Protein AF-A0A936WX47-F1 (afdb_monomer_lite)

Structure (mmCIF, N/CA/C/O backbone):
data_AF-A0A936WX47-F1
#
_entry.id   AF-A0A936WX47-F1
#
loop_
_atom_site.group_PDB
_atom_site.id
_atom_site.type_symbol
_atom_site.label_atom_id
_atom_site.label_alt_id
_atom_site.label_comp_id
_atom_site.label_asym_id
_atom_site.label_entity_id
_atom_site.label_seq_id
_atom_site.pdbx_PDB_ins_code
_atom_site.Cartn_x
_atom_site.Cartn_y
_atom_site.Cartn_z
_atom_site.occupancy
_atom_site.B_iso_or_equiv
_atom_site.auth_seq_id
_atom_site.auth_comp_id
_atom_site.auth_asym_id
_atom_site.auth_atom_id
_atom_site.pdbx_PDB_model_num
ATOM 1 N N . MET A 1 1 ? -29.247 -0.855 27.902 1.00 43.84 1 MET A N 1
ATOM 2 C CA . MET A 1 1 ? -28.718 0.453 27.455 1.00 43.84 1 MET A CA 1
ATOM 3 C C . MET A 1 1 ? -27.607 0.187 26.455 1.00 43.84 1 MET A C 1
ATOM 5 O O . MET A 1 1 ? -26.583 -0.351 26.853 1.00 43.84 1 MET A O 1
ATOM 9 N N . TYR A 1 2 ? -27.827 0.484 25.174 1.00 51.72 2 TYR A N 1
ATOM 10 C CA . TYR A 1 2 ? -26.779 0.402 24.157 1.00 51.72 2 TYR A CA 1
ATOM 11 C C . TYR A 1 2 ? -25.897 1.645 24.288 1.00 51.72 2 TYR A C 1
ATOM 13 O O . TYR A 1 2 ? -26.383 2.767 24.154 1.00 51.72 2 TYR A O 1
ATOM 21 N N . ARG A 1 3 ? -24.625 1.470 24.646 1.00 54.09 3 ARG A N 1
ATOM 22 C CA . ARG A 1 3 ? -23.666 2.574 24.698 1.00 54.09 3 ARG A CA 1
ATOM 23 C C . ARG A 1 3 ? -23.060 2.710 23.310 1.00 54.09 3 ARG A C 1
ATOM 25 O O . ARG A 1 3 ? -22.108 2.005 22.998 1.00 54.09 3 ARG A O 1
ATOM 32 N N .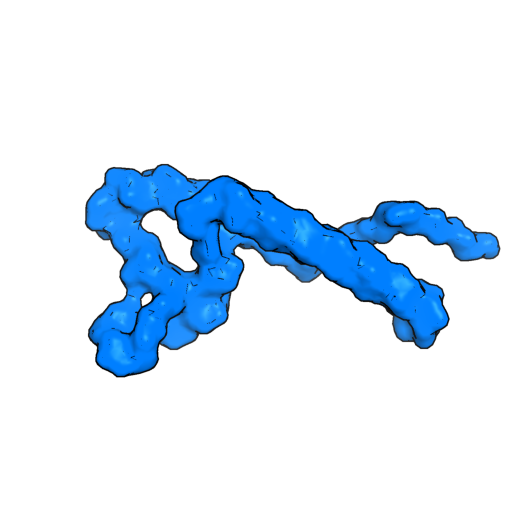 SER A 1 4 ? -23.594 3.623 22.508 1.00 58.66 4 SER A N 1
ATOM 33 C CA . SER A 1 4 ? -22.981 4.004 21.237 1.00 58.66 4 SER A CA 1
ATOM 34 C C . SER A 1 4 ? -21.645 4.680 21.542 1.00 58.66 4 SER A C 1
ATOM 36 O O . SER A 1 4 ? -21.598 5.820 22.010 1.00 58.66 4 SER A O 1
ATOM 38 N N . SER A 1 5 ? -20.544 3.953 21.367 1.00 65.38 5 SER A N 1
ATOM 39 C CA . SER A 1 5 ? -19.225 4.575 21.378 1.00 65.38 5 SER A CA 1
ATOM 40 C C . SER A 1 5 ? -19.096 5.371 20.079 1.00 65.38 5 SER A C 1
ATOM 42 O O . SER A 1 5 ? -19.239 4.776 19.014 1.00 65.38 5 SER A O 1
ATOM 44 N N . PRO A 1 6 ? -18.792 6.681 20.117 1.00 65.12 6 PRO A N 1
ATOM 45 C CA . PRO A 1 6 ? -18.569 7.464 18.898 1.00 65.12 6 PRO A CA 1
ATOM 46 C C . PRO A 1 6 ? -17.384 6.939 18.072 1.00 65.12 6 PRO A C 1
ATOM 48 O O . PRO A 1 6 ? -17.241 7.285 16.904 1.00 65.12 6 PRO A O 1
ATOM 51 N N . PHE A 1 7 ? -16.549 6.090 18.676 1.00 68.06 7 PHE A N 1
ATOM 52 C CA . PHE A 1 7 ? -15.466 5.383 18.017 1.00 68.06 7 PHE A CA 1
ATOM 53 C C . PHE A 1 7 ? -15.644 3.894 18.245 1.00 68.06 7 PHE A C 1
ATOM 55 O O . PHE A 1 7 ? -15.392 3.387 19.346 1.00 68.06 7 PHE A O 1
ATOM 62 N N . MET A 1 8 ? -16.084 3.193 17.208 1.00 71.94 8 MET A N 1
ATOM 63 C CA . MET A 1 8 ? -16.111 1.744 17.259 1.00 71.94 8 MET A CA 1
ATOM 64 C C . MET A 1 8 ? -14.703 1.187 17.078 1.00 71.94 8 MET A C 1
ATOM 66 O O . MET A 1 8 ? -13.921 1.726 16.279 1.00 71.94 8 MET A O 1
ATOM 70 N N . PRO A 1 9 ? -14.355 0.117 17.816 1.00 77.75 9 PRO A N 1
ATOM 71 C CA . PRO A 1 9 ? -13.078 -0.546 17.634 1.00 77.75 9 PRO A CA 1
ATOM 72 C C . PRO A 1 9 ? -12.948 -1.008 16.181 1.00 77.75 9 PRO A C 1
ATOM 74 O O . PRO A 1 9 ? -13.880 -1.556 15.593 1.00 77.75 9 PRO A O 1
ATOM 77 N N . LEU A 1 10 ? -11.776 -0.772 15.588 1.00 80.62 10 LEU A N 1
ATOM 78 C CA . LEU A 1 10 ? -11.481 -1.273 14.249 1.00 80.62 10 LEU A CA 1
ATOM 79 C C . LEU A 1 10 ? -11.531 -2.800 14.264 1.00 80.62 10 LEU A C 1
ATOM 81 O O . LEU A 1 10 ? -10.953 -3.435 15.153 1.00 80.62 10 LEU A O 1
ATOM 85 N N . THR A 1 11 ? -12.172 -3.382 13.253 1.00 84.69 11 THR A N 1
ATOM 86 C CA . THR A 1 11 ? -12.174 -4.834 13.080 1.00 84.69 11 THR A CA 1
ATOM 87 C C . THR A 1 11 ? -10.734 -5.341 12.901 1.00 84.69 11 THR A C 1
ATOM 89 O O . THR A 1 11 ? -9.873 -4.608 12.391 1.00 84.69 11 THR A O 1
ATOM 92 N N . PRO A 1 12 ? -10.434 -6.595 13.290 1.00 86.69 12 PRO A N 1
ATOM 93 C CA . PRO A 1 12 ? -9.096 -7.165 13.122 1.00 86.69 12 PRO A CA 1
ATOM 94 C C . PRO A 1 12 ? -8.583 -7.077 11.676 1.00 86.69 12 PRO A C 1
ATOM 96 O O . PRO A 1 12 ? -7.416 -6.768 11.452 1.00 86.69 12 PRO A O 1
ATOM 99 N N . VAL A 1 13 ? -9.474 -7.266 10.695 1.00 87.25 13 VAL A N 1
ATOM 100 C CA . VAL A 1 13 ? -9.157 -7.165 9.262 1.00 87.25 13 VAL A CA 1
ATOM 101 C C . VAL A 1 13 ? -8.673 -5.762 8.900 1.00 87.25 13 VAL A C 1
ATOM 103 O O . VAL A 1 13 ? -7.607 -5.611 8.312 1.00 87.25 13 VAL A O 1
ATOM 106 N N . VAL A 1 14 ? -9.410 -4.724 9.301 1.00 85.69 14 VAL A N 1
ATOM 107 C CA . VAL A 1 14 ? -9.063 -3.327 8.995 1.00 85.69 14 VAL A CA 1
ATOM 108 C C . VAL A 1 14 ? -7.748 -2.935 9.651 1.00 85.69 14 VAL A C 1
ATOM 110 O O . VAL A 1 14 ? -6.901 -2.303 9.021 1.00 85.69 14 VAL A O 1
ATOM 113 N N . LYS A 1 15 ? -7.543 -3.349 10.905 1.00 87.00 15 LYS A N 1
ATOM 114 C CA . LYS A 1 15 ? -6.281 -3.116 11.608 1.00 87.00 15 LYS A CA 1
ATOM 115 C C . LYS A 1 15 ? -5.103 -3.737 10.847 1.00 87.00 15 LYS A C 1
ATOM 117 O O . LYS A 1 15 ? -4.096 -3.062 10.649 1.00 87.00 15 LYS A O 1
ATOM 122 N N . ASN A 1 16 ? -5.243 -4.973 10.371 1.00 91.00 16 ASN A N 1
ATOM 123 C CA . ASN A 1 16 ? -4.201 -5.647 9.595 1.00 91.00 16 ASN A CA 1
ATOM 124 C C . ASN A 1 16 ? -3.944 -4.970 8.243 1.00 91.00 16 ASN A C 1
ATOM 126 O O . ASN A 1 16 ? -2.790 -4.855 7.841 1.00 91.00 16 ASN A O 1
ATOM 130 N N . LEU A 1 17 ? -4.985 -4.470 7.570 1.00 90.38 17 LEU A N 1
ATOM 131 C CA . LEU A 1 17 ? -4.833 -3.708 6.326 1.00 90.38 17 LEU A CA 1
ATOM 132 C C . LEU A 1 17 ? -4.055 -2.405 6.549 1.00 90.38 17 LEU A C 1
ATOM 134 O O . LEU A 1 17 ? -3.141 -2.102 5.787 1.00 90.38 17 LEU A O 1
ATOM 138 N N . ILE A 1 18 ? -4.360 -1.662 7.617 1.00 90.19 18 ILE A N 1
ATOM 139 C CA . ILE A 1 18 ? -3.621 -0.442 7.978 1.00 90.19 18 ILE A CA 1
ATOM 140 C C . ILE 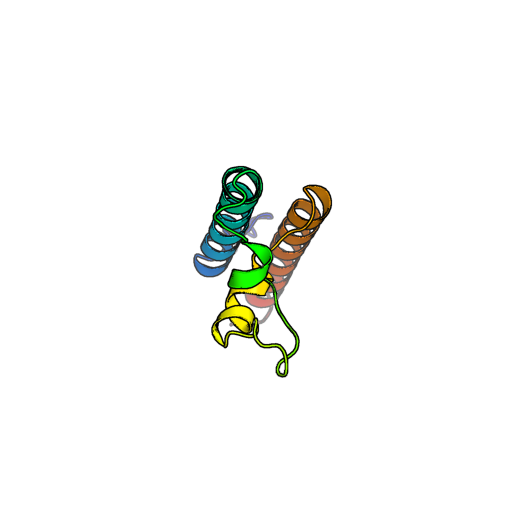A 1 18 ? -2.153 -0.771 8.270 1.00 90.19 18 ILE A C 1
ATOM 142 O O . ILE A 1 18 ? -1.259 -0.121 7.729 1.00 90.19 18 ILE A O 1
ATOM 146 N N . ILE A 1 19 ? -1.894 -1.803 9.080 1.00 91.44 19 ILE A N 1
ATOM 147 C CA . ILE A 1 19 ? -0.529 -2.254 9.385 1.00 91.44 19 ILE A CA 1
ATOM 148 C C . ILE A 1 19 ? 0.210 -2.631 8.095 1.00 91.44 19 ILE A C 1
ATOM 150 O O . ILE A 1 19 ? 1.331 -2.176 7.881 1.00 91.44 19 ILE A O 1
ATOM 154 N N . GLY A 1 20 ? -0.426 -3.407 7.214 1.00 91.62 20 GLY A N 1
ATOM 155 C CA . GLY A 1 20 ? 0.139 -3.810 5.928 1.00 91.62 20 GLY A CA 1
ATOM 156 C C . GLY A 1 20 ? 0.524 -2.616 5.058 1.00 91.62 20 GLY A C 1
ATOM 157 O O . GLY A 1 20 ? 1.648 -2.565 4.564 1.00 91.62 20 GLY A O 1
ATOM 158 N N . ASN A 1 21 ? -0.357 -1.620 4.938 1.00 91.81 21 ASN A N 1
ATOM 159 C CA . ASN A 1 21 ? -0.093 -0.409 4.160 1.00 91.81 21 ASN A CA 1
ATOM 160 C C . ASN A 1 21 ? 1.108 0.382 4.691 1.00 91.81 21 ASN A C 1
ATOM 162 O O . ASN A 1 21 ? 1.962 0.809 3.913 1.00 91.81 21 ASN A O 1
ATOM 166 N N . VAL A 1 22 ? 1.211 0.541 6.014 1.00 90.88 22 VAL A N 1
ATOM 167 C CA . VAL A 1 22 ? 2.351 1.231 6.634 1.00 90.88 22 VAL A CA 1
ATOM 168 C C . VAL A 1 22 ? 3.646 0.444 6.425 1.00 90.88 22 VAL A C 1
ATOM 170 O O . VAL A 1 22 ? 4.653 1.027 6.028 1.00 90.88 22 VAL A O 1
ATOM 173 N N . LEU A 1 23 ? 3.635 -0.876 6.636 1.00 92.88 23 LEU A N 1
ATOM 174 C CA . LEU A 1 23 ? 4.823 -1.719 6.461 1.00 92.88 23 LEU A CA 1
ATOM 175 C C . LEU A 1 23 ? 5.315 -1.739 5.010 1.00 92.88 23 LEU A C 1
ATOM 177 O O . LEU A 1 23 ? 6.511 -1.576 4.772 1.00 92.88 23 LEU A O 1
ATOM 181 N N . PHE A 1 24 ? 4.412 -1.881 4.038 1.00 91.81 24 PHE A N 1
ATOM 182 C CA . PHE A 1 24 ? 4.767 -1.828 2.617 1.00 91.81 24 PHE A CA 1
ATOM 183 C C . PHE A 1 24 ? 5.326 -0.467 2.216 1.00 91.81 24 PHE A C 1
ATOM 185 O O . PHE A 1 24 ? 6.249 -0.393 1.403 1.00 91.81 24 PHE A O 1
ATOM 192 N N . PHE A 1 25 ? 4.794 0.619 2.773 1.00 91.25 25 PHE A N 1
ATOM 193 C CA . PHE A 1 25 ? 5.320 1.949 2.506 1.00 91.25 25 PHE A CA 1
ATOM 194 C C . PHE A 1 25 ? 6.709 2.158 3.119 1.00 91.25 25 PHE A C 1
ATOM 196 O O . PHE A 1 25 ? 7.607 2.664 2.451 1.00 91.25 25 PHE A O 1
ATOM 203 N N . LEU A 1 26 ? 6.941 1.696 4.351 1.00 90.75 26 LEU A N 1
ATOM 204 C CA . LEU A 1 26 ? 8.275 1.713 4.959 1.00 90.75 26 LEU A CA 1
ATOM 205 C C . LEU A 1 26 ? 9.276 0.877 4.152 1.00 90.75 26 LEU A C 1
ATOM 207 O O . LEU A 1 26 ? 10.391 1.334 3.899 1.00 90.75 26 LEU A O 1
ATOM 211 N N . ALA A 1 27 ? 8.867 -0.306 3.690 1.00 90.00 27 ALA A N 1
ATOM 212 C CA . ALA A 1 27 ? 9.676 -1.126 2.797 1.00 90.00 27 ALA A CA 1
ATOM 213 C C . ALA A 1 27 ? 10.025 -0.363 1.507 1.00 90.00 27 ALA A C 1
ATOM 215 O O . ALA A 1 27 ? 11.193 -0.338 1.133 1.00 90.00 27 ALA A O 1
ATOM 216 N N . GLN A 1 28 ? 9.068 0.347 0.893 1.00 88.56 28 GLN A N 1
ATOM 217 C CA . GLN A 1 28 ? 9.322 1.229 -0.257 1.00 88.56 28 GLN A CA 1
ATOM 218 C C . GLN A 1 28 ? 10.352 2.313 0.057 1.00 88.56 28 GLN A C 1
ATOM 220 O O . GLN A 1 28 ? 11.286 2.491 -0.722 1.00 88.56 28 GLN A O 1
ATOM 225 N N . LEU A 1 29 ? 10.255 2.996 1.195 1.00 87.50 29 LEU A N 1
ATOM 226 C CA . LEU A 1 29 ? 11.202 4.056 1.556 1.00 87.50 29 LEU A CA 1
ATOM 227 C C . LEU A 1 29 ? 12.638 3.552 1.757 1.00 87.50 29 LEU A C 1
ATOM 229 O O . LEU A 1 29 ? 13.591 4.278 1.455 1.00 87.50 29 LEU A O 1
ATOM 233 N N . ILE A 1 30 ? 12.793 2.335 2.281 1.00 88.56 30 ILE A N 1
ATOM 234 C CA . ILE A 1 30 ? 14.097 1.731 2.577 1.00 88.56 30 ILE A CA 1
ATOM 235 C C . ILE A 1 30 ? 14.684 1.078 1.321 1.00 88.56 30 ILE A C 1
ATOM 237 O O . ILE A 1 30 ? 15.839 1.323 0.977 1.00 88.56 30 ILE A O 1
ATOM 241 N N . LEU A 1 31 ? 13.890 0.264 0.623 1.00 85.69 31 LEU A N 1
ATOM 242 C CA . LEU A 1 31 ? 14.353 -0.587 -0.471 1.00 85.69 31 LEU A CA 1
ATOM 243 C C . LEU A 1 31 ? 14.379 0.132 -1.819 1.00 85.69 31 LEU A C 1
ATOM 245 O O . LEU A 1 31 ? 15.252 -0.174 -2.618 1.00 85.69 31 LEU A O 1
ATOM 249 N N . SER A 1 32 ? 13.519 1.129 -2.066 1.00 75.94 32 SER A N 1
ATOM 250 C CA . SER A 1 32 ? 13.547 1.869 -3.345 1.00 75.94 32 SER A CA 1
ATOM 251 C C . SER A 1 32 ? 14.809 2.718 -3.514 1.00 75.94 32 SER A C 1
ATOM 253 O O . SER A 1 32 ? 15.137 3.120 -4.625 1.00 75.94 32 SER A O 1
ATOM 255 N N . LYS A 1 33 ? 15.541 2.987 -2.423 1.00 70.19 33 LYS A N 1
ATOM 256 C CA . LYS A 1 33 ? 16.868 3.620 -2.476 1.00 70.19 33 LYS A CA 1
ATOM 257 C C . LYS A 1 33 ? 17.961 2.657 -2.945 1.00 70.19 33 LYS A C 1
ATOM 259 O O . LYS A 1 33 ? 19.037 3.101 -3.332 1.00 70.19 33 LYS A O 1
ATOM 264 N N . ASN A 1 34 ? 17.702 1.353 -2.892 1.00 71.00 34 ASN A N 1
ATOM 265 C CA . ASN A 1 34 ? 18.620 0.320 -3.333 1.00 71.00 34 ASN A CA 1
ATOM 266 C C . ASN A 1 34 ? 18.245 -0.109 -4.758 1.00 71.00 34 ASN A C 1
ATOM 268 O O . ASN A 1 34 ? 17.220 -0.754 -4.972 1.00 71.00 34 ASN A O 1
ATOM 272 N N . ALA A 1 35 ? 19.097 0.221 -5.732 1.00 66.44 35 ALA A N 1
ATOM 273 C CA . ALA A 1 35 ? 18.884 -0.125 -7.141 1.00 66.44 35 ALA A CA 1
ATOM 274 C C . ALA A 1 35 ? 18.725 -1.642 -7.382 1.00 66.44 35 ALA A C 1
ATOM 276 O O . ALA A 1 35 ? 18.173 -2.051 -8.400 1.00 66.44 35 ALA A O 1
ATOM 277 N N . SER A 1 36 ? 19.162 -2.476 -6.434 1.00 72.00 36 SER A N 1
ATOM 278 C CA . SER A 1 36 ? 19.065 -3.935 -6.506 1.00 72.00 36 SER A CA 1
ATOM 279 C C . SER A 1 36 ? 17.660 -4.487 -6.237 1.00 72.00 36 SER A C 1
ATOM 281 O O . SER A 1 36 ? 17.410 -5.654 -6.533 1.00 72.00 36 SER A O 1
ATOM 283 N N . VAL A 1 37 ? 16.736 -3.694 -5.675 1.00 78.06 37 VAL A N 1
ATOM 284 C CA . VAL A 1 37 ? 15.368 -4.144 -5.360 1.00 78.06 37 VAL A CA 1
ATOM 285 C C . VAL A 1 37 ? 14.346 -3.213 -6.016 1.00 78.06 37 VAL A C 1
ATOM 287 O O . VAL A 1 37 ? 13.846 -2.285 -5.374 1.00 78.06 37 VAL A O 1
ATOM 290 N N . PRO A 1 38 ? 13.989 -3.446 -7.293 1.00 83.62 38 PRO A N 1
ATOM 291 C CA . PRO A 1 38 ? 13.016 -2.615 -7.990 1.00 83.62 38 PRO A CA 1
ATOM 292 C C . PRO A 1 38 ? 11.597 -2.933 -7.491 1.00 83.62 38 PRO A C 1
ATOM 294 O O . PRO A 1 38 ? 10.861 -3.694 -8.115 1.00 83.62 38 PRO A O 1
ATOM 297 N N . MET A 1 39 ? 11.190 -2.362 -6.351 1.00 87.00 39 MET A N 1
ATOM 298 C CA . MET A 1 39 ? 9.882 -2.645 -5.736 1.00 87.00 39 MET A CA 1
ATOM 299 C C . MET A 1 39 ? 8.706 -2.395 -6.683 1.00 87.00 39 MET A C 1
ATOM 301 O O . MET A 1 39 ? 7.737 -3.147 -6.655 1.00 87.00 39 MET A O 1
ATOM 305 N N . ASN A 1 40 ? 8.802 -1.400 -7.565 1.00 87.88 40 ASN A N 1
ATOM 306 C CA . ASN A 1 40 ? 7.768 -1.144 -8.568 1.00 87.88 40 ASN A CA 1
ATOM 307 C C . ASN A 1 40 ? 7.652 -2.277 -9.597 1.00 87.88 40 ASN A C 1
ATOM 309 O O . ASN A 1 40 ? 6.547 -2.615 -10.005 1.00 87.88 40 ASN A O 1
ATOM 313 N N . ASP A 1 41 ? 8.755 -2.911 -9.986 1.00 90.44 41 ASP A N 1
ATOM 314 C CA . ASP A 1 41 ? 8.715 -4.031 -10.933 1.00 90.44 41 ASP A CA 1
ATOM 315 C C . ASP A 1 41 ? 8.124 -5.291 -10.293 1.00 90.44 41 ASP A C 1
ATOM 317 O O . ASP A 1 41 ? 7.459 -6.088 -10.951 1.00 90.44 41 ASP A O 1
ATOM 321 N N . TRP A 1 42 ? 8.342 -5.467 -8.991 1.00 90.81 42 TRP A N 1
ATOM 322 C CA . TRP A 1 42 ? 7.862 -6.643 -8.279 1.00 90.81 42 TRP A CA 1
ATOM 323 C C . TRP A 1 42 ? 6.434 -6.501 -7.766 1.00 90.81 42 TRP A C 1
ATOM 325 O O . TRP A 1 42 ? 5.697 -7.482 -7.817 1.00 90.81 42 TRP A O 1
ATOM 335 N N . PHE A 1 43 ? 6.033 -5.327 -7.280 1.00 93.00 43 PHE A N 1
ATOM 336 C CA . PHE A 1 43 ? 4.812 -5.177 -6.483 1.00 93.00 43 PHE A CA 1
ATOM 337 C C . PHE A 1 43 ? 3.774 -4.220 -7.069 1.00 93.00 43 PHE A C 1
ATOM 339 O O . PHE A 1 43 ? 2.599 -4.353 -6.718 1.00 93.00 43 PHE A O 1
ATOM 346 N N . ALA A 1 44 ? 4.166 -3.285 -7.942 1.00 91.88 44 ALA A N 1
ATOM 347 C CA . ALA A 1 44 ? 3.202 -2.431 -8.630 1.00 91.88 44 ALA A CA 1
ATOM 348 C C . ALA A 1 44 ? 2.511 -3.208 -9.756 1.00 91.88 44 ALA A C 1
ATOM 350 O O . ALA A 1 44 ? 3.058 -4.169 -10.295 1.00 91.88 44 ALA A O 1
ATOM 351 N N . GLN A 1 45 ? 1.296 -2.796 -10.107 1.00 93.88 45 GLN A N 1
ATOM 352 C CA . GLN A 1 45 ? 0.548 -3.437 -11.180 1.00 93.88 45 GLN A CA 1
ATOM 353 C C . GLN A 1 45 ? 1.142 -3.069 -12.539 1.00 93.88 45 GLN A C 1
ATOM 355 O O . GLN A 1 45 ? 1.131 -1.901 -12.928 1.00 93.88 45 GLN A O 1
ATOM 360 N N . HIS A 1 46 ? 1.599 -4.080 -13.276 1.00 93.44 46 HIS A N 1
ATOM 361 C CA . HIS A 1 46 ? 1.962 -3.938 -14.684 1.00 93.44 46 HIS A CA 1
ATOM 362 C C . HIS A 1 46 ? 0.809 -4.381 -15.579 1.00 93.44 46 HIS A C 1
ATOM 364 O O . HIS A 1 46 ? -0.084 -5.122 -15.168 1.00 93.44 46 HIS A O 1
ATOM 370 N N . HIS A 1 47 ? 0.828 -3.919 -16.827 1.00 94.31 47 HIS A N 1
ATOM 371 C CA . HIS A 1 47 ? -0.103 -4.404 -17.838 1.00 94.31 47 HIS A CA 1
ATOM 372 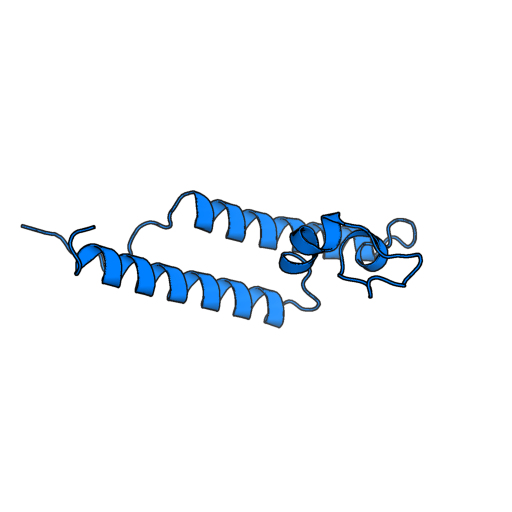C C . HIS A 1 47 ? 0.072 -5.917 -18.031 1.00 94.31 47 HIS A C 1
ATOM 374 O O . HIS A 1 47 ? 1.201 -6.395 -18.047 1.00 94.31 47 HIS A O 1
ATOM 380 N N . VAL A 1 48 ? -1.017 -6.664 -18.234 1.00 92.94 48 VAL A N 1
ATOM 381 C CA . VAL A 1 48 ? -0.997 -8.143 -18.296 1.00 92.94 48 VAL A CA 1
ATOM 382 C C . VAL A 1 48 ? -0.114 -8.718 -19.411 1.00 92.94 48 VAL A C 1
ATOM 384 O O . VAL A 1 48 ? 0.332 -9.853 -19.313 1.00 92.94 48 VAL A O 1
ATOM 387 N N . LEU A 1 49 ? 0.153 -7.930 -20.459 1.00 95.19 49 LEU A N 1
ATOM 388 C CA . LEU A 1 49 ? 1.049 -8.292 -21.568 1.00 95.19 49 LEU A CA 1
ATOM 389 C C . LEU A 1 49 ? 2.515 -7.881 -21.338 1.00 95.19 49 LEU A C 1
ATOM 391 O O . LEU A 1 49 ? 3.333 -8.020 -22.239 1.00 95.19 49 LEU A O 1
ATOM 395 N N . SER A 1 50 ? 2.846 -7.297 -20.187 1.00 94.31 50 SER A N 1
ATOM 396 C CA . SER A 1 50 ? 4.215 -6.893 -19.868 1.00 94.31 50 SER A CA 1
ATOM 397 C C . SER A 1 50 ? 5.033 -8.087 -19.387 1.00 94.31 50 SER A C 1
ATOM 399 O O . SER A 1 50 ? 4.566 -8.855 -18.551 1.00 94.31 50 SER A O 1
ATOM 401 N N . ASP A 1 51 ? 6.305 -8.153 -19.778 1.00 93.25 51 ASP A N 1
ATOM 402 C CA . ASP A 1 51 ? 7.270 -9.121 -19.232 1.00 93.25 51 ASP A CA 1
ATOM 403 C C . ASP A 1 51 ? 7.500 -8.960 -17.717 1.00 93.25 51 ASP A C 1
ATOM 405 O O . ASP A 1 51 ? 8.055 -9.836 -17.054 1.00 93.25 51 ASP A O 1
ATOM 409 N N . LYS A 1 52 ? 7.073 -7.825 -17.147 1.00 93.06 52 LYS A N 1
ATOM 410 C CA . LYS A 1 52 ? 7.130 -7.535 -15.709 1.00 93.06 52 LYS A CA 1
ATOM 411 C C . LYS A 1 52 ? 5.845 -7.902 -14.969 1.00 93.06 52 LYS A C 1
ATOM 413 O O . LYS A 1 52 ? 5.787 -7.752 -13.748 1.00 93.06 52 LYS A O 1
ATOM 418 N N . PHE A 1 53 ? 4.813 -8.357 -15.679 1.00 95.25 53 PHE A N 1
ATOM 419 C CA . PHE A 1 53 ? 3.559 -8.755 -15.061 1.00 95.25 53 PHE A CA 1
ATOM 420 C C . PHE A 1 53 ? 3.747 -9.982 -14.180 1.00 95.25 53 PHE A C 1
ATOM 422 O O . PHE A 1 53 ? 4.393 -10.963 -14.553 1.00 95.25 53 PHE A O 1
ATOM 429 N N . ARG A 1 54 ? 3.145 -9.934 -12.993 1.00 94.25 54 ARG A N 1
ATOM 430 C CA . ARG A 1 54 ? 3.119 -11.060 -12.063 1.00 94.25 54 ARG A CA 1
ATOM 431 C C . ARG A 1 54 ? 1.735 -11.156 -11.424 1.00 94.25 54 ARG A C 1
ATOM 433 O O . ARG A 1 54 ? 1.244 -10.139 -10.941 1.00 94.25 54 ARG A O 1
ATOM 440 N N . PRO A 1 55 ? 1.118 -12.349 -11.333 1.00 93.06 55 PRO A N 1
ATOM 441 C CA . PRO A 1 55 ? -0.245 -12.490 -10.814 1.00 93.06 55 PRO A CA 1
ATOM 442 C C . PRO A 1 55 ? -0.463 -11.927 -9.403 1.00 93.06 55 PRO A C 1
ATOM 444 O O . PRO A 1 55 ? -1.545 -11.435 -9.094 1.00 93.06 55 PRO A O 1
ATOM 447 N N . HIS A 1 56 ? 0.557 -11.943 -8.539 1.00 93.94 56 HIS A N 1
ATOM 448 C CA . HIS A 1 56 ? 0.434 -11.392 -7.186 1.00 93.94 56 HIS A CA 1
ATOM 449 C C . HIS A 1 56 ? 0.269 -9.865 -7.160 1.00 93.94 56 HIS A C 1
ATOM 451 O O . HIS A 1 56 ? -0.159 -9.330 -6.139 1.00 93.94 56 HIS A O 1
ATOM 457 N N . GLN A 1 57 ? 0.555 -9.162 -8.264 1.00 94.69 57 GLN A N 1
ATOM 458 C CA . GLN A 1 57 ? 0.437 -7.705 -8.359 1.00 94.69 57 GLN A CA 1
ATOM 459 C C . GLN A 1 57 ? -0.992 -7.210 -8.134 1.00 94.69 57 GLN A C 1
ATOM 461 O O . GLN A 1 57 ? -1.160 -6.119 -7.602 1.00 94.69 57 GLN A O 1
ATOM 466 N N . PHE A 1 58 ? -2.018 -8.018 -8.425 1.00 92.44 58 PHE A N 1
ATOM 467 C CA . PHE A 1 58 ? -3.405 -7.668 -8.094 1.00 92.44 58 PHE A CA 1
ATOM 468 C C . PHE A 1 58 ? -3.627 -7.469 -6.589 1.00 92.44 58 PHE A C 1
ATOM 470 O O . PHE A 1 58 ? -4.432 -6.632 -6.192 1.00 92.44 58 PHE A O 1
ATOM 477 N N . LEU A 1 59 ? -2.898 -8.214 -5.750 1.00 92.12 59 LEU A N 1
ATOM 478 C CA . LEU A 1 59 ? -2.967 -8.087 -4.296 1.00 92.12 59 LEU A CA 1
ATOM 479 C C . LEU A 1 59 ? -1.910 -7.127 -3.748 1.00 92.12 59 LEU A C 1
ATOM 481 O O . LEU A 1 59 ? -2.168 -6.426 -2.778 1.00 92.12 59 LEU A O 1
ATOM 485 N N . THR A 1 60 ? -0.708 -7.081 -4.320 1.00 93.19 60 THR A N 1
ATOM 486 C CA . THR A 1 60 ? 0.359 -6.236 -3.765 1.00 93.19 60 THR A CA 1
ATOM 487 C C . THR A 1 60 ? 0.229 -4.775 -4.176 1.00 93.19 60 THR A C 1
ATOM 489 O O . THR A 1 60 ? 0.650 -3.901 -3.422 1.00 93.19 60 THR A O 1
ATOM 492 N N . ALA A 1 61 ? -0.394 -4.484 -5.324 1.00 92.12 61 ALA A N 1
ATOM 493 C CA . ALA A 1 61 ? -0.523 -3.118 -5.823 1.00 92.12 61 ALA A CA 1
ATOM 494 C C . ALA A 1 61 ? -1.379 -2.227 -4.915 1.00 92.12 61 ALA A C 1
ATOM 496 O O . ALA A 1 61 ? -1.092 -1.038 -4.816 1.00 92.12 61 ALA A O 1
ATOM 497 N N . VAL A 1 62 ? -2.366 -2.781 -4.197 1.00 91.19 62 VAL A N 1
ATOM 498 C CA . VAL A 1 62 ? -3.172 -2.004 -3.234 1.00 91.19 62 VAL A CA 1
ATOM 499 C C . VAL A 1 62 ? -2.357 -1.476 -2.048 1.00 91.19 62 VAL A C 1
ATOM 501 O O . VAL A 1 62 ? -2.779 -0.518 -1.409 1.00 91.19 62 VAL A O 1
ATOM 504 N N . PHE A 1 63 ? -1.179 -2.048 -1.779 1.00 92.56 63 PHE A N 1
ATOM 505 C CA . PHE A 1 63 ? -0.266 -1.590 -0.728 1.00 92.56 63 PHE A CA 1
ATOM 506 C C . PHE A 1 63 ? 0.827 -0.632 -1.246 1.00 92.56 63 PHE A C 1
ATOM 508 O O . PHE A 1 63 ? 1.580 -0.051 -0.455 1.00 92.56 63 PHE A O 1
ATOM 515 N N . MET A 1 64 ? 0.932 -0.434 -2.564 1.00 92.94 64 MET A N 1
ATOM 516 C CA . MET A 1 64 ? 1.920 0.463 -3.171 1.00 92.94 64 MET A CA 1
ATOM 517 C C . MET A 1 64 ? 1.456 1.917 -3.084 1.00 92.94 64 MET A C 1
ATOM 519 O O . MET A 1 64 ? 0.320 2.241 -3.419 1.00 92.94 64 MET A O 1
ATOM 523 N N . HIS A 1 65 ? 2.344 2.815 -2.652 1.00 91.75 65 HIS A N 1
ATOM 524 C CA . HIS A 1 65 ? 1.998 4.218 -2.426 1.00 91.75 65 HIS A CA 1
ATOM 525 C C . HIS A 1 65 ? 3.114 5.123 -2.943 1.00 91.75 65 HIS A C 1
ATOM 527 O O . HIS A 1 65 ? 4.240 5.087 -2.456 1.00 91.75 65 HIS A O 1
ATOM 533 N N . GLY A 1 66 ? 2.787 5.973 -3.918 1.00 84.69 66 GLY A N 1
ATOM 534 C CA . GLY A 1 66 ? 3.763 6.862 -4.558 1.00 84.69 66 GLY A CA 1
ATOM 535 C C . GLY A 1 66 ? 4.147 8.103 -3.744 1.00 84.69 66 GLY A C 1
ATOM 536 O O . GLY A 1 66 ? 5.103 8.788 -4.096 1.00 84.69 66 GLY A O 1
ATOM 537 N N . SER A 1 67 ? 3.413 8.432 -2.676 1.00 86.62 67 SER A N 1
ATOM 538 C CA . SER A 1 67 ? 3.705 9.589 -1.825 1.00 86.62 67 SER A CA 1
ATOM 539 C C . SER A 1 67 ? 3.086 9.458 -0.432 1.00 86.62 67 SER A C 1
ATOM 541 O O . SER A 1 67 ? 2.113 8.727 -0.230 1.00 86.62 67 SER A O 1
ATOM 543 N N . TRP A 1 68 ? 3.616 10.229 0.522 1.00 86.62 68 TRP A N 1
ATOM 544 C CA . TRP A 1 68 ? 3.071 10.338 1.880 1.00 86.62 68 TRP A CA 1
ATOM 545 C C . TRP A 1 68 ? 1.610 10.803 1.898 1.00 86.62 68 TRP A C 1
ATOM 547 O O . TRP A 1 68 ? 0.806 10.278 2.665 1.00 86.62 68 TRP A O 1
ATOM 557 N N . GLY A 1 69 ? 1.251 11.754 1.028 1.00 89.62 69 GLY A N 1
ATOM 558 C CA . GLY A 1 69 ? -0.123 12.247 0.912 1.00 89.62 69 GLY A CA 1
ATOM 559 C C . GLY A 1 69 ? -1.092 11.171 0.422 1.00 89.62 69 GLY A C 1
ATOM 560 O O . GLY A 1 69 ? -2.198 11.063 0.946 1.00 89.62 69 GLY A O 1
ATOM 561 N N . HIS A 1 70 ? -0.660 10.327 -0.521 1.00 87.75 70 HIS A N 1
ATOM 562 C CA . HIS A 1 70 ? -1.470 9.208 -0.998 1.00 87.75 70 HIS A CA 1
ATOM 563 C C . HIS A 1 70 ? -1.708 8.183 0.123 1.00 87.75 70 HIS A C 1
ATOM 565 O O . HIS A 1 70 ? -2.853 7.810 0.363 1.00 87.75 70 HIS A O 1
ATOM 571 N N . LEU A 1 71 ? -0.665 7.794 0.868 1.00 90.00 71 LEU A N 1
ATOM 572 C CA . LEU A 1 71 ? -0.808 6.895 2.021 1.00 90.00 71 LEU A CA 1
ATOM 573 C C . LEU A 1 71 ? -1.791 7.454 3.055 1.00 90.00 71 LEU A C 1
ATOM 575 O O . LEU A 1 71 ? -2.704 6.755 3.492 1.00 90.00 71 LEU A O 1
ATOM 579 N N . PHE A 1 72 ? -1.622 8.723 3.426 1.00 91.31 72 PHE A N 1
ATOM 580 C CA . PHE A 1 72 ? -2.470 9.368 4.421 1.00 91.31 72 PHE A CA 1
ATOM 581 C C . PHE A 1 72 ? -3.936 9.442 3.976 1.00 91.31 72 PHE A C 1
ATOM 583 O O . PHE A 1 72 ? -4.825 9.069 4.741 1.00 91.31 72 PHE A O 1
ATOM 590 N N . GLY A 1 73 ? -4.194 9.848 2.729 1.00 88.69 73 GLY A N 1
ATOM 591 C CA . GLY A 1 73 ? -5.545 9.888 2.169 1.00 88.69 73 GLY A CA 1
ATOM 592 C C . GLY A 1 73 ? -6.224 8.516 2.161 1.00 88.69 73 GLY A C 1
ATOM 593 O O . GLY A 1 73 ? -7.397 8.410 2.515 1.00 88.69 73 GLY A O 1
ATOM 594 N N . ASN A 1 74 ? -5.477 7.456 1.844 1.00 90.25 74 ASN A N 1
ATOM 595 C CA . ASN A 1 74 ? -5.995 6.089 1.837 1.00 90.25 74 ASN A CA 1
ATOM 596 C C . ASN A 1 74 ? -6.327 5.602 3.261 1.00 90.25 74 ASN A C 1
ATOM 598 O O . ASN A 1 74 ? -7.400 5.048 3.496 1.00 90.25 74 ASN A O 1
ATOM 602 N N . MET A 1 75 ? -5.462 5.892 4.244 1.00 89.62 75 MET A N 1
ATOM 603 C CA . MET A 1 75 ? -5.726 5.545 5.648 1.00 89.62 75 MET A CA 1
ATOM 604 C C . MET A 1 75 ? -6.932 6.303 6.214 1.00 89.62 75 MET A C 1
ATOM 606 O O . MET A 1 75 ? -7.737 5.707 6.931 1.00 89.62 75 MET A O 1
ATOM 610 N N . LEU A 1 76 ? -7.092 7.590 5.881 1.00 89.56 76 LEU A N 1
ATOM 611 C CA . LEU A 1 76 ? -8.279 8.359 6.261 1.00 89.56 76 LEU A CA 1
ATOM 612 C C . LEU A 1 76 ? -9.545 7.786 5.621 1.00 89.56 76 LEU A C 1
ATOM 614 O O . LEU A 1 76 ? -10.537 7.573 6.316 1.00 89.56 76 LEU A O 1
ATOM 618 N N . GLY A 1 77 ? -9.504 7.492 4.319 1.00 86.12 77 GLY A N 1
ATOM 619 C CA . GLY A 1 77 ? -10.618 6.875 3.601 1.00 86.12 77 GLY A CA 1
ATOM 620 C C . GLY A 1 77 ? -11.043 5.544 4.222 1.00 86.12 77 GLY A C 1
ATOM 621 O O . GLY A 1 77 ? -12.226 5.350 4.503 1.00 86.12 77 GLY A O 1
ATOM 622 N N . LEU A 1 78 ? -10.085 4.658 4.515 1.00 85.12 78 LEU A N 1
ATOM 623 C CA . LEU A 1 78 ? -10.330 3.386 5.202 1.00 85.12 78 LEU A CA 1
ATOM 624 C C . LEU A 1 78 ? -10.941 3.594 6.591 1.00 85.12 78 LEU A C 1
ATOM 626 O O . LEU A 1 78 ? -11.930 2.944 6.926 1.00 85.12 78 LEU A O 1
ATOM 630 N N . TYR A 1 79 ? -10.393 4.515 7.386 1.00 85.94 79 TYR A N 1
ATOM 631 C CA . TYR A 1 79 ? -10.900 4.812 8.723 1.00 85.94 79 TYR A CA 1
ATOM 632 C C . TYR A 1 79 ? -12.364 5.270 8.688 1.00 85.94 79 TYR A C 1
ATOM 634 O O . TYR A 1 79 ? -13.206 4.674 9.360 1.00 85.94 79 TYR A O 1
ATOM 642 N N . PHE A 1 80 ? -12.694 6.271 7.866 1.00 86.44 80 PHE A N 1
ATOM 643 C CA . PHE A 1 80 ? -14.067 6.772 7.756 1.00 86.44 80 PHE A CA 1
ATOM 644 C C . PHE A 1 80 ? -15.023 5.735 7.168 1.00 86.44 80 PHE A C 1
ATOM 646 O O . PHE A 1 80 ? -16.142 5.594 7.656 1.00 86.44 80 PHE A O 1
ATOM 653 N N . SER A 1 81 ? -14.587 4.966 6.167 1.00 84.38 81 SER A N 1
ATOM 654 C CA . SER A 1 81 ? -15.409 3.905 5.570 1.00 84.38 81 SER A CA 1
ATOM 655 C C . SER A 1 81 ? -15.792 2.844 6.598 1.00 84.38 81 SER A C 1
ATOM 657 O O . SER A 1 81 ? -16.935 2.398 6.631 1.00 84.38 81 SER A O 1
ATOM 659 N N . VAL A 1 82 ? -14.861 2.477 7.479 1.00 84.31 82 VAL A N 1
ATOM 660 C CA .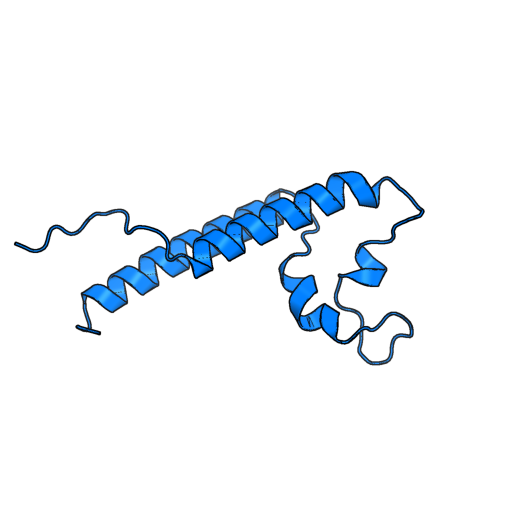 VAL A 1 82 ? -15.094 1.468 8.517 1.00 84.31 82 VAL A CA 1
ATOM 661 C C . VAL A 1 82 ? -15.974 2.003 9.634 1.00 84.31 82 VAL A C 1
ATOM 663 O O . VAL A 1 82 ? -16.872 1.295 10.076 1.00 84.31 82 VAL A O 1
ATOM 666 N N . GLN A 1 83 ? -15.776 3.250 10.066 1.00 83.75 83 GLN A N 1
ATOM 667 C CA . GLN A 1 83 ? -16.681 3.860 11.044 1.00 83.75 83 GLN A CA 1
ATOM 668 C C . GLN A 1 83 ? -18.109 3.968 10.488 1.00 83.75 83 GLN A C 1
ATOM 670 O O . GLN A 1 83 ? -19.057 3.631 11.193 1.00 83.75 83 GLN A O 1
ATOM 675 N N . ASN A 1 84 ? -18.261 4.341 9.211 1.00 81.75 84 ASN A N 1
ATOM 676 C CA . ASN A 1 84 ? -19.558 4.347 8.533 1.00 81.75 84 ASN A CA 1
ATOM 677 C C . ASN A 1 84 ? -20.172 2.942 8.473 1.00 81.75 84 ASN A C 1
ATOM 679 O O . ASN A 1 84 ? -21.320 2.769 8.865 1.00 81.75 84 ASN A O 1
ATOM 683 N N . TRP A 1 85 ? -19.423 1.932 8.017 1.00 76.69 85 TRP A N 1
ATOM 684 C CA . TRP A 1 85 ? -19.919 0.554 7.926 1.00 76.69 85 TRP A CA 1
ATOM 685 C C . TRP A 1 85 ? -20.356 0.006 9.280 1.00 76.69 85 TRP A C 1
ATOM 687 O O . TRP A 1 85 ? -21.445 -0.546 9.403 1.00 76.69 85 TRP A O 1
ATOM 697 N N . ASN A 1 86 ? -19.530 0.201 10.305 1.00 79.62 86 ASN A N 1
ATOM 698 C CA . ASN A 1 86 ? -19.857 -0.231 11.650 1.00 79.62 86 ASN A CA 1
ATOM 699 C C . ASN A 1 86 ? -21.151 0.446 12.136 1.00 79.62 86 ASN A C 1
ATOM 701 O O . ASN A 1 86 ? -22.021 -0.217 12.687 1.00 79.62 86 ASN A O 1
ATOM 705 N N . TRP A 1 87 ? -21.323 1.742 11.861 1.00 72.75 87 TRP A N 1
ATOM 706 C CA . TRP A 1 87 ? -22.537 2.485 12.209 1.00 72.75 87 TRP A CA 1
ATOM 707 C C . TRP A 1 87 ? -23.787 1.981 11.480 1.00 72.75 87 TRP A C 1
ATOM 709 O O . TRP A 1 87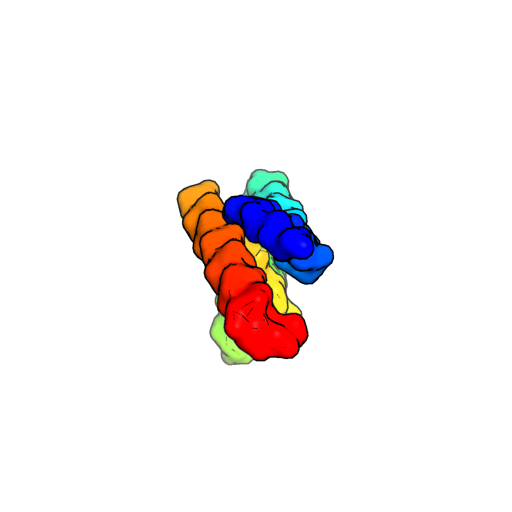 ? -24.870 1.976 12.062 1.00 72.75 87 TRP A O 1
ATOM 719 N N . TYR A 1 88 ? -23.663 1.533 10.227 1.00 76.19 88 TYR A N 1
ATOM 720 C CA . TYR A 1 88 ? -24.765 0.869 9.524 1.00 76.19 88 TYR A CA 1
ATOM 721 C C . TYR A 1 88 ? -25.047 -0.521 10.107 1.00 76.19 88 TYR A C 1
ATOM 723 O O . TYR A 1 88 ? -26.212 -0.877 10.254 1.00 76.19 88 TYR A O 1
ATOM 731 N N . GLY A 1 89 ? -24.009 -1.276 10.479 1.00 72.12 89 GLY A N 1
ATOM 732 C CA . GLY A 1 89 ? -24.138 -2.587 11.122 1.00 72.12 89 GLY A CA 1
ATOM 733 C C . GLY A 1 89 ? -24.913 -2.524 12.438 1.00 72.12 89 GLY A C 1
ATOM 734 O O . GLY A 1 89 ? -25.859 -3.282 12.617 1.00 72.12 89 GLY A O 1
ATOM 735 N N . GLU A 1 90 ? -24.609 -1.549 13.303 1.00 73.88 90 GLU A N 1
ATOM 736 C CA . GLU A 1 90 ? -25.354 -1.332 14.556 1.00 73.88 90 GLU A CA 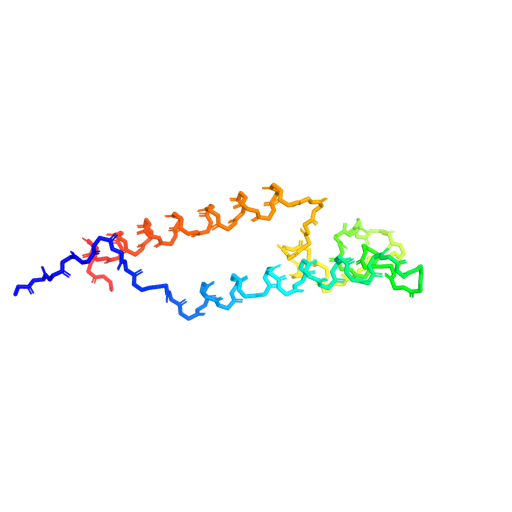1
ATOM 737 C C . GLU A 1 90 ? -26.831 -0.947 14.338 1.00 73.88 90 GLU A C 1
ATOM 739 O O . GLU A 1 90 ? -27.637 -1.078 15.254 1.00 73.88 90 GLU A O 1
ATOM 744 N N . ARG A 1 91 ? -27.197 -0.425 13.157 1.00 71.00 91 ARG A N 1
ATOM 745 C CA . ARG A 1 91 ? -28.557 0.064 12.854 1.00 71.00 91 ARG A CA 1
ATOM 746 C C . ARG A 1 91 ? -29.444 -0.930 12.125 1.00 71.00 91 ARG A C 1
ATOM 748 O O . ARG A 1 91 ? -30.651 -0.715 12.075 1.00 71.00 91 ARG A O 1
ATOM 755 N N . LEU A 1 92 ? -28.849 -1.932 11.489 1.00 75.69 92 LEU A N 1
ATOM 756 C CA . LEU A 1 92 ? -29.563 -2.917 10.678 1.00 75.69 92 LEU A CA 1
ATOM 757 C C . LEU A 1 92 ? -29.661 -4.289 11.370 1.00 75.69 92 LEU A C 1
ATOM 759 O O . LEU A 1 92 ? -30.119 -5.234 10.739 1.00 75.69 92 LEU A O 1
ATOM 763 N N . ASP A 1 93 ? -29.272 -4.379 12.649 1.00 60.25 93 ASP A N 1
ATOM 764 C CA . ASP A 1 93 ? -29.347 -5.579 13.499 1.00 60.25 93 ASP A CA 1
ATOM 765 C C . ASP A 1 93 ? -28.717 -6.848 12.874 1.00 60.25 93 ASP A C 1
ATOM 767 O O . ASP A 1 93 ? -29.243 -7.953 13.030 1.00 60.25 93 ASP A O 1
ATOM 771 N N . PHE A 1 94 ? -27.589 -6.697 12.165 1.00 59.38 94 PHE A N 1
ATOM 772 C CA . PHE A 1 94 ? -26.767 -7.818 11.676 1.00 59.38 94 PHE A CA 1
ATOM 773 C C . PHE A 1 94 ? -25.692 -8.243 12.683 1.00 59.38 94 PHE A C 1
ATOM 775 O O . PHE A 1 94 ? -25.111 -7.353 13.348 1.00 59.38 94 PHE A O 1
#

Foldseek 3Di:
DDDPDLADDFDPVLVVVLVLLVVLVVCCVVCVVPPVCVCCLQAAADDPPDPSHDPCNVVRNVSDDPDPVRSVVVNVVSRVVRSVVVVVCVVVVD

Secondary structure (DSSP, 8-state):
-----SSPPPPHHHHHHHHHHHHHHHHHHHHTTSTT--HHHHHSPPPTTSTT--TTHHHHGGG--SSHHHHHHHHHHHHHHHHHHHHHHHHTT-

pLDDT: mean 84.05, std 10.95, range [43.84, 95.25]

Radius of gyration: 17.36 Å; chains: 1; bounding box: 49×25×49 Å

Sequence (94 aa):
MYRSSPFMPLTPVVKNLIIGNVLFFLAQLILSKNASVPMNDWFAQHHVLSDKFRPHQFLTAVFMHGSWGHLFGNMLGLYFSVQNWNWYGERLDF